Protein AF-A0A348XFF0-F1 (afdb_monomer)

pLDDT: mean 82.3, std 14.21, range [34.94, 97.94]

Solvent-accessible surface area (backbone atoms only — not comparable to full-atom values): 8879 Å² total; per-residue (Å²): 138,86,83,79,82,70,78,79,76,60,35,69,68,45,54,53,43,50,74,68,31,98,60,69,65,79,48,26,31,33,38,38,37,62,39,52,65,27,27,41,42,34,36,34,44,59,42,36,78,77,46,72,52,79,41,74,49,15,19,51,26,50,72,67,69,65,54,51,71,69,56,50,53,53,49,52,55,50,47,56,62,47,43,71,75,59,55,48,78,44,79,43,72,44,56,73,50,52,58,48,50,53,59,71,70,66,58,68,88,76,66,89,78,51,72,66,60,50,51,53,47,51,54,57,56,71,73,44,54,70,67,50,41,27,66,77,66,68,34,55,68,82,48,53,71,32,38,59,48,39,54,75,74,108

Foldseek 3Di:
DDDPPPPPDFDPVLVVCVVQAVDDLQFKEWEWEAAQQWIKIFIDGNRHTPDIDIFRQHLVCLLVVNDDPVRVVVVVVVCVVVCVVRVGPYYHYDDDLVVLLVVQLVDDRHDDDDPVSLV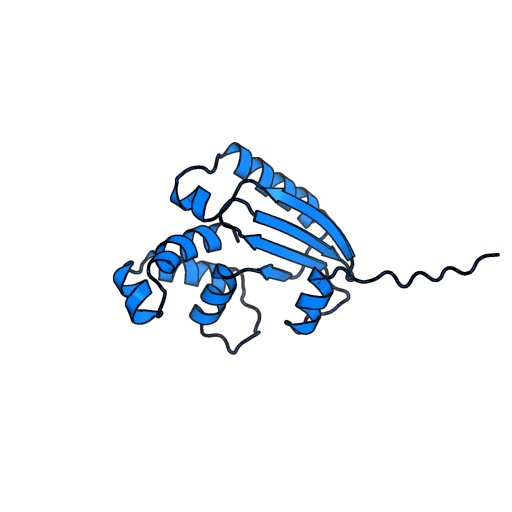VSLVVLVPDDLVCCCPVSVDDSVSSSRSSSRSVVD

Nearest PDB structures (foldseek):
  7epq-assembly1_B  TM=8.501E-01  e=2.861E-10  Porphyromonas gingivalis ATCC 33277
  7epq-assembly1_A  TM=8.498E-01  e=3.237E-10  Porphyromonas gingivalis ATCC 33277
  8jgp-assembly1_A  TM=7.239E-01  e=5.518E-06  Deinococcus radiodurans R1 = ATCC 13939 = DSM 20539
  8jgt-assembly1_A  TM=6.499E-01  e=5.869E-06  Deinococcus radiodurans R1 = ATCC 13939 = DSM 20539
  5eox-assembly1_B  TM=4.695E-01  e=2.798E-03  Pseudomonas aeruginosa PAO1

Sequence (154 aa):
MDHSHGEEEADPIFESVCLASRIDPVESYVSIDVGGGSTEITLLRNGEREKSQSFKLGYLRSLHGQQTEKEWTRFSSWVEKYAAQIQPRHAIGTGGNINKMHKICGERTREPMTVEQFGTKIDELAACSPKRLVEDLRLKPDRADVILPASEIC

Radius of gyration: 17.3 Å; Cα contacts (8 Å, |Δi|>4): 213; chains: 1; bounding box: 61×37×35 Å

Mean predicted aligned error: 7.52 Å

Secondary structure (DSSP, 8-state):
--------PPPHHHHHHHHHS---TTSEEEEEEE-SS-EEEEEEETTEEEEEEEES--HHHHHTT---HHHHHHHHHHHHHHHHHH--SEEEEESHHHHHHHHHTT--TT----HHHHHHHHHHHHTS-HHHHHHHS---HHHHHHHHHHHTT-

Structure (mmCIF, N/CA/C/O backbone):
data_AF-A0A348XFF0-F1
#
_entry.id   AF-A0A348XFF0-F1
#
loop_
_atom_site.group_PDB
_atom_site.id
_atom_site.type_symbol
_atom_site.label_atom_id
_atom_site.label_alt_id
_atom_site.label_comp_id
_atom_site.label_asym_id
_atom_site.label_entity_id
_atom_site.label_seq_id
_atom_site.pdbx_PDB_ins_code
_atom_site.Cartn_x
_atom_site.Cartn_y
_atom_site.Cartn_z
_atom_site.occupancy
_atom_site.B_iso_or_equiv
_atom_site.auth_seq_id
_atom_site.auth_comp_id
_atom_site.auth_asym_id
_atom_site.auth_atom_id
_atom_site.pdbx_PDB_model_num
ATOM 1 N N . MET A 1 1 ? 37.666 -23.978 -15.078 1.00 35.12 1 MET A N 1
ATOM 2 C CA . MET A 1 1 ? 36.574 -23.137 -15.599 1.00 35.12 1 MET A CA 1
ATOM 3 C C . MET A 1 1 ? 35.319 -23.728 -15.007 1.00 35.12 1 MET A C 1
ATOM 5 O O . MET A 1 1 ? 34.977 -24.846 -15.361 1.00 35.12 1 MET A O 1
ATOM 9 N N . ASP A 1 2 ? 34.801 -23.081 -13.969 1.00 34.94 2 ASP A N 1
ATOM 10 C CA . ASP A 1 2 ? 33.641 -23.547 -13.216 1.00 34.94 2 ASP A CA 1
ATOM 11 C C . ASP A 1 2 ? 32.384 -22.983 -13.883 1.00 34.94 2 ASP A C 1
ATOM 13 O O . ASP A 1 2 ? 32.288 -21.775 -14.103 1.00 34.94 2 ASP A O 1
ATOM 17 N N . HIS A 1 3 ? 31.488 -23.875 -14.294 1.00 40.66 3 HIS A N 1
ATOM 18 C CA . HIS A 1 3 ? 30.198 -23.544 -14.882 1.00 40.66 3 HIS A CA 1
ATOM 19 C C . HIS A 1 3 ? 29.152 -23.594 -13.766 1.00 40.66 3 HIS A C 1
ATOM 21 O O . HIS A 1 3 ? 28.471 -24.601 -13.602 1.00 40.66 3 HIS A O 1
ATOM 27 N N . SER A 1 4 ? 28.998 -22.505 -13.017 1.00 38.38 4 SER A N 1
ATOM 28 C CA . SER A 1 4 ? 27.794 -22.260 -12.225 1.00 38.38 4 SER A CA 1
ATOM 29 C C . SER A 1 4 ? 26.825 -21.433 -13.068 1.00 38.38 4 SER A C 1
ATOM 31 O O . SER A 1 4 ? 26.786 -20.206 -13.019 1.00 38.38 4 SER A O 1
ATOM 33 N N . HIS A 1 5 ? 26.047 -22.127 -13.898 1.00 43.56 5 HIS A N 1
ATOM 34 C CA . HIS A 1 5 ? 24.763 -21.600 -14.349 1.00 43.56 5 HIS A CA 1
ATOM 35 C C . HIS A 1 5 ? 23.863 -21.612 -13.107 1.00 43.56 5 HIS A C 1
ATOM 37 O O . HIS A 1 5 ? 23.257 -22.627 -12.778 1.00 43.56 5 HIS A O 1
ATOM 43 N N . GLY A 1 6 ? 23.912 -20.531 -12.329 1.00 39.34 6 GLY A N 1
ATOM 44 C CA . GLY A 1 6 ? 22.892 -20.271 -11.329 1.00 39.34 6 GLY A CA 1
ATOM 45 C C . GLY A 1 6 ? 21.631 -19.926 -12.096 1.00 39.34 6 GLY A C 1
ATOM 46 O O . GLY A 1 6 ? 21.589 -18.888 -12.747 1.00 39.34 6 GLY A O 1
ATOM 47 N N . GLU A 1 7 ? 20.649 -20.821 -12.095 1.00 51.09 7 GLU A N 1
ATOM 48 C CA . GLU A 1 7 ? 19.277 -20.416 -12.374 1.00 51.09 7 GLU A CA 1
ATOM 49 C C . GLU A 1 7 ? 18.955 -19.338 -11.331 1.00 51.09 7 GLU A C 1
ATOM 51 O O . GLU A 1 7 ? 18.945 -19.620 -10.133 1.00 51.09 7 GLU A O 1
ATOM 56 N N . GLU A 1 8 ? 18.842 -18.078 -11.760 1.00 59.75 8 GLU A N 1
ATOM 57 C CA . GLU A 1 8 ? 18.347 -16.999 -10.907 1.00 59.75 8 GLU A CA 1
ATOM 58 C C . GLU A 1 8 ? 16.928 -17.388 -10.485 1.00 59.75 8 GLU A C 1
ATOM 60 O O . GLU A 1 8 ? 15.984 -17.305 -11.271 1.00 59.75 8 GLU A O 1
ATOM 65 N N . GLU A 1 9 ? 16.794 -17.919 -9.266 1.00 62.66 9 GLU A N 1
ATOM 66 C CA . GLU A 1 9 ? 15.495 -18.223 -8.678 1.00 62.66 9 GLU A CA 1
ATOM 67 C C . GLU A 1 9 ? 14.679 -16.928 -8.631 1.00 62.66 9 GLU A C 1
ATOM 69 O O . GLU A 1 9 ? 15.122 -15.911 -8.085 1.00 62.66 9 GLU A O 1
ATOM 74 N N . ALA A 1 10 ? 13.488 -16.961 -9.229 1.00 67.88 10 ALA A N 1
ATOM 75 C CA . ALA A 1 10 ? 12.588 -15.820 -9.226 1.00 67.88 10 ALA A CA 1
ATOM 76 C C . ALA A 1 10 ? 12.173 -15.474 -7.786 1.00 67.88 10 ALA A C 1
ATOM 78 O O . ALA A 1 10 ? 12.141 -16.336 -6.905 1.00 67.88 10 ALA A O 1
ATOM 79 N N . ASP A 1 11 ? 11.833 -14.207 -7.522 1.00 78.75 11 ASP A N 1
ATOM 80 C CA . ASP A 1 11 ? 11.432 -13.813 -6.169 1.00 78.75 11 ASP A CA 1
ATOM 81 C C . ASP A 1 11 ? 10.198 -14.634 -5.725 1.00 78.75 11 ASP A C 1
ATOM 83 O O . ASP A 1 11 ? 9.221 -14.708 -6.474 1.00 78.75 11 ASP A O 1
ATOM 87 N N . PRO A 1 12 ? 10.165 -15.217 -4.511 1.00 74.62 12 PRO A N 1
ATOM 88 C CA . PRO A 1 12 ? 9.012 -15.994 -4.048 1.00 74.62 12 PRO A CA 1
ATOM 89 C C . PRO A 1 12 ? 7.688 -15.213 -4.072 1.00 74.62 12 PRO A C 1
ATOM 91 O O . PRO A 1 12 ? 6.613 -15.797 -4.237 1.00 74.62 12 PRO A O 1
ATOM 94 N N . ILE A 1 13 ? 7.744 -13.882 -3.917 1.00 70.19 13 ILE A N 1
ATOM 95 C CA . ILE A 1 13 ? 6.583 -13.006 -4.107 1.00 70.19 13 ILE A CA 1
ATOM 96 C C . ILE A 1 13 ? 6.127 -13.100 -5.560 1.00 70.19 13 ILE A C 1
ATOM 98 O O . ILE A 1 13 ? 4.951 -13.331 -5.813 1.00 70.19 13 ILE A O 1
ATOM 102 N N . PHE A 1 14 ? 7.043 -12.975 -6.515 1.00 72.94 14 PHE A N 1
ATOM 103 C CA . PHE A 1 14 ? 6.726 -13.075 -7.931 1.00 72.94 14 PHE A CA 1
ATOM 104 C C . PHE A 1 14 ? 6.161 -14.450 -8.306 1.00 72.94 14 PHE A C 1
ATOM 106 O O . PHE A 1 14 ? 5.114 -14.499 -8.948 1.00 72.94 14 PHE A O 1
ATOM 113 N N . GLU A 1 15 ? 6.752 -15.552 -7.835 1.00 73.94 15 GLU A N 1
ATOM 114 C CA . GLU A 1 15 ? 6.209 -16.898 -8.076 1.00 73.94 15 GLU A CA 1
ATOM 115 C C . GLU A 1 15 ? 4.770 -17.034 -7.569 1.00 73.94 15 GLU A C 1
ATOM 117 O O . GLU A 1 15 ? 3.875 -17.476 -8.296 1.00 73.94 15 GLU A O 1
ATOM 122 N N . SER A 1 16 ? 4.527 -16.602 -6.328 1.00 71.38 16 SER A N 1
ATOM 123 C CA . SER A 1 16 ? 3.198 -16.616 -5.718 1.00 71.38 16 SER A CA 1
ATOM 124 C C . SER A 1 16 ? 2.190 -15.833 -6.560 1.00 71.38 16 SER A C 1
ATOM 126 O O . SER A 1 16 ? 1.063 -16.287 -6.777 1.00 71.38 16 SER A O 1
ATOM 128 N N . VAL A 1 17 ? 2.594 -14.680 -7.097 1.00 67.25 17 VAL A N 1
ATOM 129 C CA . VAL A 1 17 ? 1.696 -13.840 -7.886 1.00 67.25 17 VAL A CA 1
ATOM 130 C C . VAL A 1 17 ? 1.491 -14.396 -9.294 1.00 67.25 17 VAL A C 1
ATOM 132 O O . VAL A 1 17 ? 0.343 -14.432 -9.727 1.00 67.25 17 VAL A O 1
ATOM 135 N N . CYS A 1 18 ? 2.519 -14.902 -9.980 1.00 67.62 18 CYS A N 1
ATOM 136 C CA . CYS A 1 18 ? 2.371 -15.585 -11.272 1.00 67.62 18 CYS A CA 1
ATOM 137 C C . CYS A 1 18 ? 1.459 -16.818 -11.179 1.00 67.62 18 CYS A C 1
ATOM 139 O O . CYS A 1 18 ? 0.674 -17.088 -12.088 1.00 67.62 18 CYS A O 1
ATOM 141 N N . LEU A 1 19 ? 1.514 -17.556 -10.066 1.00 64.69 19 LEU A N 1
ATOM 142 C CA . LEU A 1 19 ? 0.620 -18.689 -9.809 1.00 64.69 19 LEU A CA 1
ATOM 143 C C . LEU A 1 19 ? -0.813 -18.241 -9.484 1.00 64.69 19 LEU A C 1
ATOM 145 O O . LEU A 1 19 ? -1.785 -18.893 -9.881 1.00 64.69 19 LEU A O 1
ATOM 149 N N . ALA A 1 20 ? -0.965 -17.147 -8.736 1.00 63.12 20 ALA A N 1
ATOM 150 C CA . ALA A 1 20 ? -2.265 -16.661 -8.277 1.00 63.12 20 ALA A CA 1
ATOM 151 C C . ALA A 1 20 ? -3.018 -15.835 -9.333 1.00 63.12 20 ALA A C 1
ATOM 153 O O . ALA A 1 20 ? -4.254 -15.860 -9.374 1.00 63.12 20 ALA A O 1
ATOM 154 N N . SER A 1 21 ? -2.283 -15.123 -10.180 1.00 59.84 21 SER A N 1
ATOM 155 C CA . SER A 1 21 ? -2.765 -14.078 -11.077 1.00 59.84 21 SER A CA 1
ATOM 156 C C . SER A 1 21 ? -2.147 -14.311 -12.453 1.00 59.84 21 SER A C 1
ATOM 158 O O . SER A 1 21 ? -0.961 -14.589 -12.559 1.00 59.84 21 SER A O 1
ATOM 160 N N . ARG A 1 22 ? -2.938 -14.231 -13.527 1.00 63.41 22 ARG A N 1
ATOM 161 C CA . ARG A 1 22 ? -2.472 -14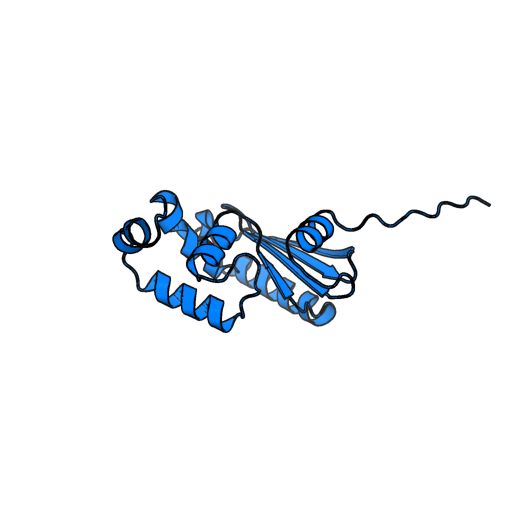.450 -14.913 1.00 63.41 22 ARG A CA 1
ATOM 162 C C . ARG A 1 22 ? -1.629 -13.270 -15.417 1.00 63.41 22 ARG A C 1
ATOM 164 O O . ARG A 1 22 ? -2.007 -12.611 -16.381 1.00 63.41 22 ARG A O 1
ATOM 171 N N . ILE A 1 23 ? -0.558 -12.953 -14.709 1.00 68.75 23 ILE A N 1
ATOM 172 C CA . ILE A 1 23 ? 0.348 -11.853 -15.015 1.00 68.75 23 ILE A CA 1
ATOM 173 C C . ILE A 1 23 ? 1.515 -12.323 -15.878 1.00 68.75 23 ILE A C 1
ATOM 175 O O . ILE A 1 23 ? 1.930 -13.480 -15.815 1.00 68.75 23 ILE A O 1
ATOM 179 N N . ASP A 1 24 ? 2.000 -11.405 -16.708 1.00 73.94 24 ASP A N 1
ATOM 180 C CA . ASP A 1 24 ? 3.106 -11.620 -17.630 1.00 73.94 24 ASP A CA 1
ATOM 181 C C . ASP A 1 24 ? 4.447 -11.574 -16.875 1.00 73.94 24 ASP A C 1
ATOM 183 O O . ASP A 1 24 ? 4.748 -10.585 -16.205 1.00 73.94 24 ASP A O 1
ATOM 187 N N . PRO A 1 25 ? 5.282 -12.618 -16.965 1.00 69.75 25 PRO A N 1
ATOM 188 C CA . PRO A 1 25 ? 6.527 -12.661 -16.218 1.00 69.75 25 PRO A CA 1
ATOM 189 C C . PRO A 1 25 ? 7.569 -11.605 -16.638 1.00 69.75 25 PRO A C 1
ATOM 191 O O . PRO A 1 25 ? 8.535 -11.388 -15.910 1.00 69.75 25 PRO A O 1
ATOM 194 N N . VAL A 1 26 ? 7.387 -10.943 -17.785 1.00 75.69 26 VAL A N 1
ATOM 195 C CA . VAL A 1 26 ? 8.332 -9.963 -18.356 1.00 75.69 26 VAL A CA 1
ATOM 196 C C . VAL A 1 26 ? 7.937 -8.510 -18.034 1.00 75.69 26 VAL A C 1
ATOM 198 O O . VAL A 1 26 ? 8.570 -7.555 -18.473 1.00 75.69 26 VAL A O 1
ATOM 201 N N . GLU A 1 27 ? 6.883 -8.306 -17.249 1.00 84.62 27 GLU A N 1
ATOM 202 C CA . GLU A 1 27 ? 6.417 -6.971 -16.871 1.00 84.62 27 GLU A CA 1
ATOM 203 C C . GLU A 1 27 ? 7.002 -6.507 -15.524 1.00 84.62 27 GLU A C 1
ATOM 205 O O . GLU A 1 27 ? 7.673 -7.235 -14.782 1.00 84.62 27 GLU A O 1
ATOM 210 N N . SER A 1 28 ? 6.760 -5.239 -15.210 1.00 90.56 28 SER A N 1
ATOM 211 C CA . SER A 1 28 ? 7.111 -4.608 -13.940 1.00 90.56 28 SER A CA 1
ATOM 212 C C . SER A 1 28 ? 5.900 -4.531 -13.010 1.00 90.56 28 SER A C 1
ATOM 214 O O . SER A 1 28 ? 4.773 -4.241 -13.423 1.00 90.56 28 SER A O 1
ATOM 216 N N . TYR A 1 29 ? 6.142 -4.729 -11.718 1.00 90.69 29 TYR A N 1
ATOM 217 C CA . TYR A 1 29 ? 5.099 -4.829 -10.704 1.00 90.69 29 TYR A CA 1
ATOM 218 C C . TYR A 1 29 ? 5.454 -4.061 -9.439 1.00 90.69 29 TYR A C 1
ATOM 220 O O . TYR A 1 29 ? 6.626 -3.884 -9.102 1.00 90.69 29 TYR A O 1
ATOM 228 N N . VAL A 1 30 ? 4.428 -3.652 -8.698 1.00 92.50 30 VAL A N 1
ATOM 229 C CA . VAL A 1 30 ? 4.562 -3.254 -7.298 1.00 92.50 30 VAL A CA 1
ATOM 230 C C . VAL A 1 30 ? 3.751 -4.205 -6.428 1.00 92.50 30 VAL A C 1
ATOM 232 O O . VAL A 1 30 ? 2.548 -4.342 -6.604 1.00 92.50 30 VAL A O 1
ATOM 235 N N . SER A 1 31 ? 4.408 -4.882 -5.495 1.00 91.62 31 SER A N 1
ATOM 236 C CA . SER A 1 31 ? 3.755 -5.638 -4.431 1.00 91.62 31 SER A CA 1
ATOM 237 C C . SER A 1 31 ? 3.568 -4.739 -3.215 1.00 91.62 31 SER A C 1
ATOM 239 O O . SER A 1 31 ? 4.508 -4.049 -2.814 1.00 91.62 31 SER A O 1
ATOM 241 N N . ILE A 1 32 ? 2.374 -4.776 -2.629 1.00 93.69 32 ILE A N 1
ATOM 242 C CA . ILE A 1 32 ? 1.952 -3.968 -1.484 1.00 93.69 32 ILE A CA 1
ATOM 243 C C . ILE A 1 32 ? 1.400 -4.916 -0.416 1.00 93.69 32 ILE A C 1
ATOM 245 O O . ILE A 1 32 ? 0.346 -5.521 -0.615 1.00 93.69 32 ILE A O 1
ATOM 249 N N . ASP A 1 33 ? 2.093 -5.047 0.713 1.00 92.81 33 ASP A N 1
ATOM 250 C CA . ASP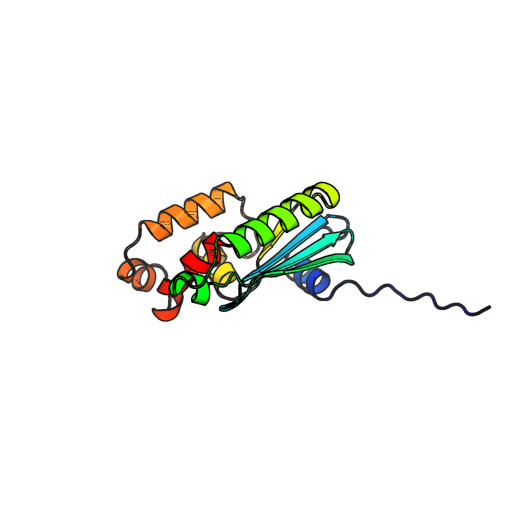 A 1 33 ? 1.616 -5.820 1.865 1.00 92.81 33 ASP A CA 1
ATOM 251 C C . ASP A 1 33 ? 1.307 -4.876 3.024 1.00 92.81 33 ASP A C 1
ATOM 253 O O . ASP A 1 33 ? 2.215 -4.285 3.603 1.00 92.81 33 ASP A O 1
ATOM 257 N N . VAL A 1 34 ? 0.022 -4.692 3.342 1.00 94.44 34 VAL A N 1
ATOM 258 C CA . VAL A 1 34 ? -0.412 -3.795 4.424 1.00 94.44 34 VAL A CA 1
ATOM 259 C C . VAL A 1 34 ? -0.707 -4.606 5.680 1.00 94.44 34 VAL A C 1
ATOM 261 O O . VAL A 1 34 ? -1.772 -5.216 5.838 1.00 94.44 34 VAL A O 1
ATOM 264 N N . GLY A 1 35 ? 0.233 -4.567 6.618 1.00 93.19 35 GLY A N 1
ATOM 265 C CA . GLY A 1 35 ? 0.098 -5.124 7.954 1.00 93.19 35 GLY A CA 1
ATOM 266 C C . GLY A 1 35 ? -0.526 -4.152 8.961 1.00 93.19 35 GLY A C 1
ATOM 267 O O . GLY A 1 35 ? -0.844 -2.993 8.684 1.00 93.19 35 GLY A O 1
ATOM 268 N N . GLY A 1 36 ? -0.694 -4.622 10.200 1.00 93.44 36 GLY A N 1
ATOM 269 C CA . GLY A 1 36 ? -1.250 -3.789 11.273 1.00 93.44 36 GLY A CA 1
ATOM 270 C C . GLY A 1 36 ? -0.313 -2.650 11.682 1.00 93.44 36 GLY A C 1
ATOM 271 O O . GLY A 1 36 ? -0.763 -1.544 11.980 1.00 93.44 36 GLY A O 1
ATOM 272 N N . GLY A 1 37 ? 0.997 -2.911 11.676 1.00 95.00 37 GLY A N 1
ATOM 273 C CA . GLY A 1 37 ? 2.027 -1.978 12.132 1.00 95.00 37 GLY A CA 1
ATOM 274 C C . GLY A 1 37 ? 2.909 -1.389 11.032 1.00 95.00 37 GLY A C 1
ATOM 275 O O . GLY A 1 37 ? 3.632 -0.430 11.304 1.00 95.00 37 GLY A O 1
ATOM 276 N N . SER A 1 38 ? 2.891 -1.945 9.830 1.00 96.31 38 SER A N 1
ATOM 277 C CA . SER A 1 38 ? 3.760 -1.528 8.735 1.00 96.31 38 SER A CA 1
ATOM 278 C C . SER A 1 38 ? 3.152 -1.891 7.393 1.00 96.31 38 SER A C 1
ATOM 280 O O . SER A 1 38 ? 2.170 -2.631 7.333 1.00 96.31 38 SER A O 1
ATOM 282 N N . THR A 1 39 ? 3.732 -1.309 6.350 1.00 96.38 39 THR A N 1
ATOM 283 C CA . THR A 1 39 ? 3.438 -1.615 4.960 1.00 96.38 39 THR A CA 1
ATOM 284 C C . THR A 1 39 ? 4.753 -1.885 4.265 1.00 96.38 39 THR A C 1
ATOM 286 O O . THR A 1 39 ? 5.683 -1.073 4.345 1.00 96.38 39 THR A O 1
ATOM 289 N N . GLU A 1 40 ? 4.826 -3.018 3.587 1.00 96.12 40 GLU A N 1
ATOM 290 C CA . GLU A 1 40 ? 5.968 -3.438 2.797 1.00 96.12 40 GLU A CA 1
ATOM 291 C C . GLU A 1 40 ? 5.668 -3.187 1.317 1.00 96.12 40 GLU A C 1
ATOM 293 O O . GLU A 1 40 ? 4.696 -3.704 0.767 1.00 96.12 40 GLU A O 1
ATOM 298 N N . ILE A 1 41 ? 6.520 -2.392 0.665 1.00 95.94 41 ILE A N 1
ATOM 299 C CA . ILE A 1 41 ? 6.457 -2.143 -0.777 1.00 95.94 41 ILE A CA 1
ATOM 300 C C . ILE A 1 41 ? 7.642 -2.830 -1.438 1.00 95.94 41 ILE A C 1
ATOM 302 O O . ILE A 1 41 ? 8.789 -2.590 -1.055 1.00 95.94 41 ILE A O 1
ATOM 306 N N . THR A 1 42 ? 7.373 -3.637 -2.460 1.00 94.00 42 THR A N 1
ATOM 307 C CA . THR A 1 42 ? 8.404 -4.310 -3.256 1.00 94.00 42 THR A CA 1
ATOM 308 C C . THR A 1 42 ? 8.173 -4.041 -4.735 1.00 94.00 42 THR A C 1
ATOM 310 O O . THR A 1 42 ? 7.122 -4.372 -5.270 1.00 94.00 42 THR A O 1
ATOM 313 N N . LEU A 1 43 ? 9.152 -3.432 -5.399 1.00 93.50 43 LEU A N 1
ATOM 314 C CA . LEU A 1 43 ? 9.137 -3.203 -6.838 1.00 93.50 43 LEU A CA 1
ATOM 315 C C . LEU A 1 43 ? 9.881 -4.342 -7.527 1.00 93.50 43 LEU A C 1
ATOM 317 O O . LEU A 1 43 ? 11.028 -4.640 -7.179 1.00 93.50 43 LEU A O 1
ATOM 321 N N . LEU A 1 44 ? 9.206 -4.959 -8.488 1.00 90.56 44 LEU A N 1
ATOM 322 C CA . LEU A 1 44 ? 9.672 -6.116 -9.237 1.00 90.56 44 LEU A CA 1
ATOM 323 C C . LEU A 1 44 ? 9.769 -5.757 -10.722 1.00 90.56 44 LEU A C 1
ATOM 325 O O . LEU A 1 44 ? 8.950 -4.985 -11.230 1.00 90.56 44 LEU A O 1
ATOM 329 N N . ARG A 1 45 ? 10.735 -6.336 -11.428 1.00 89.44 45 ARG A N 1
ATOM 330 C CA . ARG A 1 45 ? 10.857 -6.261 -12.887 1.00 89.44 45 ARG A CA 1
ATOM 331 C C . ARG A 1 45 ? 11.401 -7.594 -13.387 1.00 89.44 45 ARG A C 1
ATOM 333 O O . ARG A 1 45 ? 12.379 -8.075 -12.835 1.00 89.44 45 ARG A O 1
ATOM 340 N N . ASN A 1 46 ? 10.783 -8.171 -14.418 1.00 86.31 46 ASN A N 1
ATOM 341 C CA . ASN A 1 46 ? 11.240 -9.425 -15.037 1.00 86.31 46 ASN A CA 1
ATOM 342 C C . ASN A 1 46 ? 11.407 -10.587 -14.037 1.00 86.31 46 ASN A C 1
ATOM 344 O O . ASN A 1 46 ? 12.352 -11.359 -14.131 1.00 86.31 46 ASN A O 1
ATOM 348 N N . GLY A 1 47 ? 10.526 -10.684 -13.041 1.00 80.88 47 GLY A N 1
ATOM 349 C CA . GLY A 1 47 ? 10.616 -11.722 -12.009 1.00 80.88 47 GLY A CA 1
ATOM 350 C C . GLY A 1 47 ? 11.566 -11.443 -10.848 1.00 80.88 47 GLY A C 1
ATOM 351 O O . GLY A 1 47 ? 11.558 -12.186 -9.866 1.00 80.88 47 GLY A O 1
ATOM 352 N N . GLU A 1 48 ? 12.312 -10.343 -10.901 1.00 85.12 48 GLU A N 1
ATOM 353 C CA . GLU A 1 48 ? 13.325 -10.012 -9.906 1.00 85.12 48 GLU A CA 1
ATOM 354 C C . GLU A 1 48 ? 12.949 -8.802 -9.060 1.00 85.12 48 GLU A C 1
ATOM 356 O O . GLU A 1 48 ? 12.275 -7.865 -9.499 1.00 85.12 48 GLU A O 1
ATOM 361 N N . ARG A 1 49 ? 13.433 -8.801 -7.817 1.00 90.94 49 ARG A N 1
ATOM 362 C CA . ARG A 1 49 ? 13.282 -7.687 -6.883 1.00 90.94 49 ARG A CA 1
ATOM 363 C C . ARG A 1 49 ? 14.301 -6.596 -7.163 1.00 90.94 49 ARG A C 1
ATOM 365 O O . ARG A 1 49 ? 15.464 -6.693 -6.789 1.00 90.94 49 ARG A O 1
ATOM 372 N N . GLU A 1 50 ? 13.807 -5.473 -7.661 1.00 93.38 50 GLU A N 1
ATOM 373 C CA . GLU A 1 50 ? 14.605 -4.273 -7.903 1.00 93.38 50 GLU A CA 1
ATOM 374 C C . GLU A 1 50 ? 14.799 -3.442 -6.628 1.00 93.38 50 GLU A C 1
ATOM 376 O O . GLU A 1 50 ? 15.888 -2.931 -6.329 1.00 93.38 50 GLU A O 1
ATOM 381 N N . LYS A 1 51 ? 13.715 -3.247 -5.867 1.00 95.50 51 LYS A N 1
ATOM 382 C CA . LYS A 1 51 ? 13.691 -2.421 -4.650 1.00 95.50 51 LYS A CA 1
ATOM 383 C C . LYS A 1 51 ? 12.674 -2.966 -3.660 1.00 95.50 51 LYS A C 1
ATOM 385 O O . LYS A 1 51 ? 11.608 -3.421 -4.052 1.00 95.50 51 LYS A O 1
ATOM 390 N N . SER A 1 52 ? 12.963 -2.846 -2.369 1.00 95.69 52 SER A N 1
ATOM 391 C CA . SER A 1 52 ? 11.987 -3.127 -1.316 1.00 95.69 52 SER A CA 1
ATOM 392 C C . SER A 1 52 ? 12.214 -2.218 -0.116 1.00 95.69 52 SER A C 1
ATOM 394 O O . SER A 1 52 ? 13.357 -1.861 0.188 1.00 95.69 52 SER A O 1
ATOM 396 N N . GLN A 1 53 ? 11.130 -1.799 0.529 1.00 97.75 53 GLN A N 1
ATOM 397 C CA . GLN A 1 53 ? 11.175 -0.962 1.721 1.00 97.75 53 GLN A CA 1
ATOM 398 C C . GLN A 1 53 ? 9.942 -1.182 2.600 1.00 97.75 53 GLN A C 1
ATOM 400 O O . GLN A 1 53 ? 8.828 -1.313 2.098 1.00 97.75 53 GLN A O 1
ATOM 405 N N . SER A 1 54 ? 10.152 -1.155 3.919 1.00 97.62 54 SER A N 1
ATOM 406 C CA . SER A 1 54 ? 9.075 -1.141 4.912 1.00 97.62 54 SER A CA 1
ATOM 407 C C . SER A 1 54 ? 8.892 0.260 5.504 1.00 97.62 54 SER A C 1
ATOM 409 O O . SER A 1 54 ? 9.855 1.002 5.778 1.00 97.62 54 SER A O 1
ATOM 411 N N . PHE A 1 55 ? 7.631 0.622 5.705 1.00 97.94 55 PHE A N 1
ATOM 412 C CA . PHE A 1 55 ? 7.194 1.900 6.250 1.00 97.94 55 PHE A CA 1
ATOM 413 C C . PHE A 1 55 ? 6.328 1.661 7.474 1.00 97.94 55 PHE A C 1
ATOM 415 O O . PHE A 1 55 ? 5.536 0.723 7.512 1.00 97.94 55 PHE A O 1
ATOM 422 N N . LYS A 1 56 ? 6.429 2.533 8.481 1.00 96.88 56 LYS A N 1
ATOM 423 C CA . LYS A 1 56 ? 5.611 2.458 9.707 1.00 96.88 56 LYS A CA 1
ATOM 424 C C . LYS A 1 56 ? 4.181 2.972 9.479 1.00 96.88 56 LYS A C 1
ATOM 426 O O . LYS A 1 56 ? 3.638 3.707 10.302 1.00 96.88 56 LYS A O 1
ATOM 431 N N . LEU A 1 57 ? 3.584 2.574 8.364 1.00 96.31 57 LEU A N 1
ATOM 432 C CA . LEU A 1 57 ? 2.206 2.825 7.971 1.00 96.31 57 LEU A CA 1
ATOM 433 C C . LEU A 1 57 ? 1.485 1.487 8.024 1.00 96.31 57 LEU A C 1
ATOM 435 O O . LEU A 1 57 ? 1.817 0.595 7.268 1.00 96.31 57 LEU A O 1
ATOM 439 N N . GLY A 1 58 ? 0.551 1.303 8.943 1.00 94.75 58 GLY A N 1
ATOM 440 C CA . GLY A 1 58 ? -0.248 0.081 9.007 1.00 94.75 58 GLY A CA 1
ATOM 441 C C . GLY A 1 58 ? -1.667 0.388 9.447 1.00 94.75 58 GLY A C 1
ATOM 442 O O . GLY A 1 58 ? -1.918 1.464 10.001 1.00 94.75 58 GLY A O 1
ATOM 443 N N . TYR A 1 59 ? -2.587 -0.545 9.221 1.00 93.12 59 TYR A N 1
ATOM 444 C CA . TYR A 1 59 ? -4.012 -0.300 9.454 1.00 93.12 59 TYR A CA 1
ATOM 445 C C . TYR A 1 59 ? -4.352 -0.092 10.940 1.00 93.12 59 TYR A C 1
ATOM 447 O O . TYR A 1 59 ? -5.192 0.745 11.255 1.00 93.12 59 TYR A O 1
ATOM 455 N N . LEU A 1 60 ? -3.661 -0.765 11.877 1.00 93.50 60 LEU A N 1
ATOM 456 C CA . LEU A 1 60 ? -3.841 -0.513 13.319 1.00 93.50 60 LEU A CA 1
ATOM 457 C C . LEU A 1 60 ? -3.217 0.819 13.728 1.00 93.50 60 LEU A C 1
ATOM 459 O O . LEU A 1 60 ? -3.755 1.517 14.582 1.00 93.50 60 LEU A O 1
ATOM 463 N N . ARG A 1 61 ? -2.094 1.204 13.110 1.00 94.44 61 ARG A N 1
ATOM 464 C CA . ARG A 1 61 ? -1.511 2.531 13.343 1.00 94.44 61 ARG A CA 1
ATOM 465 C C . ARG A 1 61 ? -2.432 3.637 12.856 1.00 94.44 61 ARG A C 1
ATOM 467 O O . ARG A 1 61 ? -2.547 4.636 13.552 1.00 94.44 61 ARG A O 1
ATOM 474 N N . SER A 1 62 ? -3.059 3.461 11.694 1.00 91.00 62 SER A N 1
ATOM 475 C CA . SER A 1 62 ? -4.041 4.411 11.167 1.00 91.00 62 SER A CA 1
ATOM 476 C C . SER A 1 62 ? -5.231 4.520 12.124 1.00 91.00 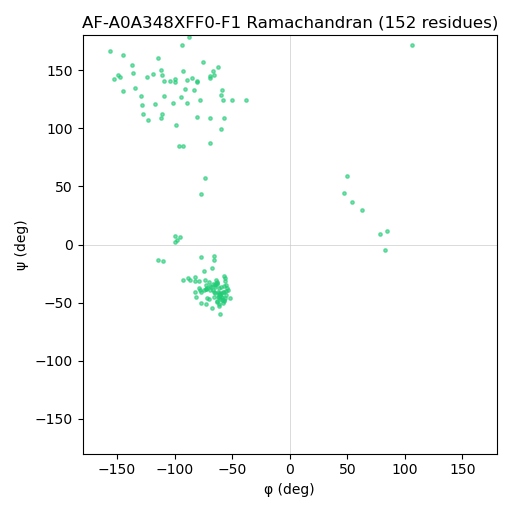62 SER A C 1
ATOM 478 O O . SER A 1 62 ? -5.506 5.604 12.633 1.00 91.00 62 SER A O 1
ATOM 480 N N . LEU A 1 63 ? -5.813 3.379 12.518 1.00 89.50 63 LEU A N 1
ATOM 481 C CA . LEU A 1 63 ? -6.926 3.320 13.471 1.00 89.50 63 LEU A CA 1
ATOM 482 C C . LEU A 1 63 ? -6.621 4.015 14.812 1.00 89.50 63 LEU A C 1
ATOM 484 O O . LEU A 1 63 ? -7.503 4.614 15.421 1.00 89.50 63 LEU A O 1
ATOM 488 N N . HIS A 1 64 ? -5.375 3.948 15.283 1.00 92.75 64 HIS A N 1
ATOM 489 C CA . HIS A 1 64 ? -4.945 4.566 16.540 1.00 92.75 64 HIS A CA 1
ATOM 490 C C . HIS A 1 64 ? -4.313 5.961 16.382 1.00 92.75 64 HIS A C 1
ATOM 492 O O . HIS A 1 64 ? -3.780 6.484 17.362 1.00 92.75 64 HIS A O 1
ATOM 498 N N . GLY A 1 65 ? -4.321 6.561 15.185 1.00 91.56 65 GLY A N 1
ATOM 499 C CA . GLY A 1 65 ? -3.720 7.881 14.945 1.00 91.56 65 GLY A CA 1
ATOM 500 C C . GLY A 1 65 ? -2.201 7.924 15.170 1.00 91.56 65 GLY A C 1
ATOM 501 O O . GLY A 1 65 ? -1.650 8.941 15.578 1.00 91.56 65 GLY A O 1
ATOM 502 N N . GLN A 1 66 ? -1.511 6.802 14.953 1.00 93.69 66 GLN A N 1
ATOM 503 C CA . GLN A 1 66 ? -0.075 6.617 15.207 1.00 93.69 66 GLN A CA 1
ATOM 504 C C . GLN A 1 66 ? 0.792 6.749 13.947 1.00 93.69 66 GLN A C 1
ATOM 506 O O . GLN A 1 66 ? 1.985 6.429 13.977 1.00 93.69 66 GLN A O 1
ATOM 511 N N . GLN A 1 67 ? 0.201 7.156 12.827 1.00 91.94 67 GLN A N 1
ATOM 512 C CA . GLN A 1 67 ? 0.930 7.466 11.603 1.00 91.94 67 GLN A CA 1
ATOM 513 C C . GLN A 1 67 ? 1.340 8.939 11.618 1.00 91.94 67 GLN A C 1
ATOM 515 O O . GLN A 1 67 ? 0.594 9.796 12.079 1.00 91.94 67 GLN A O 1
ATOM 520 N N . THR A 1 68 ? 2.544 9.236 11.134 1.00 95.06 68 THR A N 1
ATOM 521 C CA . THR A 1 68 ? 3.076 10.607 11.125 1.00 95.06 68 THR A CA 1
ATOM 522 C C . THR A 1 68 ? 3.168 11.120 9.700 1.00 95.06 68 THR A C 1
ATOM 524 O O . THR A 1 68 ? 3.515 10.354 8.801 1.00 95.06 68 THR A O 1
ATOM 527 N N . GLU A 1 69 ? 2.950 12.420 9.500 1.00 95.75 69 GLU A N 1
ATOM 528 C CA . GLU A 1 69 ? 3.147 13.074 8.198 1.00 95.75 69 GLU A CA 1
ATOM 529 C C . GLU A 1 69 ? 4.547 12.806 7.639 1.00 95.75 69 GLU A C 1
ATOM 531 O O . GLU A 1 69 ? 4.704 12.505 6.462 1.00 95.75 69 GLU A O 1
ATOM 536 N N . LYS A 1 70 ? 5.570 12.810 8.504 1.00 97.44 70 LYS A N 1
ATOM 537 C CA . LYS A 1 70 ? 6.952 12.490 8.128 1.00 97.44 70 LYS A CA 1
ATOM 538 C C . LYS A 1 70 ? 7.086 11.097 7.505 1.00 97.44 70 LYS A C 1
ATOM 540 O O . LYS A 1 70 ? 7.849 10.929 6.554 1.00 97.44 70 LYS A O 1
ATOM 545 N N . GLU A 1 71 ? 6.389 10.100 8.047 1.00 97.38 71 GLU A N 1
ATOM 546 C CA . GLU A 1 71 ? 6.436 8.735 7.514 1.00 97.38 71 GLU A CA 1
ATOM 547 C C . GLU A 1 71 ? 5.690 8.638 6.179 1.00 97.38 71 GLU A C 1
ATOM 549 O O . GLU A 1 71 ? 6.191 7.997 5.259 1.00 97.38 71 GLU A O 1
ATOM 554 N N . TRP A 1 72 ? 4.568 9.348 6.035 1.00 96.75 72 TRP A N 1
ATOM 555 C CA . TRP A 1 72 ? 3.862 9.490 4.759 1.00 96.75 72 TRP A CA 1
ATOM 556 C C . TRP A 1 72 ? 4.720 10.183 3.696 1.00 96.75 72 TRP A C 1
ATOM 558 O O . TRP A 1 72 ? 4.846 9.678 2.587 1.00 96.75 72 TRP A O 1
ATOM 568 N N . THR A 1 73 ? 5.411 11.275 4.038 1.00 97.81 73 THR A N 1
ATOM 569 C CA . THR A 1 73 ? 6.346 11.938 3.116 1.00 97.81 73 THR A CA 1
ATOM 570 C C . THR A 1 73 ? 7.472 10.993 2.695 1.00 97.81 73 THR A C 1
ATOM 572 O O . THR A 1 73 ? 7.815 10.931 1.514 1.00 97.81 73 THR A O 1
ATOM 575 N N . ARG A 1 74 ? 8.033 10.220 3.640 1.00 97.75 74 ARG A N 1
ATOM 576 C CA . ARG A 1 74 ? 9.055 9.198 3.355 1.00 97.75 74 ARG A CA 1
ATOM 577 C C . ARG A 1 74 ? 8.518 8.122 2.407 1.00 97.75 74 ARG A C 1
ATOM 579 O O . ARG A 1 74 ? 9.249 7.721 1.503 1.00 97.75 74 ARG A O 1
ATOM 586 N N . PHE A 1 75 ? 7.286 7.666 2.622 1.00 97.31 75 PHE A N 1
ATOM 587 C CA . PHE A 1 75 ? 6.600 6.696 1.771 1.00 97.31 75 PHE A CA 1
ATOM 588 C C . PHE A 1 75 ? 6.431 7.228 0.348 1.00 97.31 75 PHE A C 1
ATOM 590 O O . PHE A 1 75 ? 7.022 6.665 -0.574 1.00 97.31 75 PHE A O 1
ATOM 597 N N . SER A 1 76 ? 5.742 8.360 0.174 1.00 96.06 76 SER A N 1
ATOM 598 C CA . SER A 1 76 ? 5.466 8.940 -1.146 1.00 96.06 76 SER A CA 1
ATOM 599 C C . SER A 1 76 ? 6.750 9.267 -1.906 1.00 96.06 76 SER A C 1
ATOM 601 O O . SER A 1 76 ? 6.902 8.862 -3.052 1.00 96.06 76 SER A O 1
ATOM 603 N N . SER A 1 77 ? 7.739 9.880 -1.243 1.00 97.62 77 SER A N 1
ATOM 604 C CA . SER A 1 77 ? 9.029 10.203 -1.875 1.00 97.62 77 SER A CA 1
ATOM 605 C C . SER A 1 77 ? 9.781 8.960 -2.356 1.00 97.62 77 SER A C 1
ATOM 607 O O . SER A 1 77 ? 10.459 8.993 -3.383 1.00 97.62 77 SER A O 1
ATOM 609 N N . TRP A 1 78 ? 9.710 7.856 -1.606 1.00 97.94 78 TRP A N 1
ATOM 610 C CA . TRP A 1 78 ? 10.357 6.607 -2.000 1.00 97.94 78 TRP A CA 1
ATOM 611 C C . TRP A 1 78 ? 9.627 5.966 -3.184 1.00 97.94 78 TRP A C 1
ATOM 613 O O . TRP A 1 78 ? 10.282 5.576 -4.152 1.00 97.94 78 TRP A O 1
ATOM 623 N N . VAL A 1 79 ? 8.292 5.906 -3.128 1.00 95.06 79 VAL A N 1
ATOM 624 C CA . VAL A 1 79 ? 7.461 5.343 -4.198 1.00 95.06 79 VAL A CA 1
ATOM 625 C C . VAL A 1 79 ? 7.642 6.141 -5.484 1.00 95.06 79 VAL A C 1
ATOM 627 O O . VAL A 1 79 ? 8.027 5.554 -6.486 1.00 95.06 79 VAL A O 1
ATOM 630 N N . GLU A 1 80 ? 7.485 7.464 -5.463 1.00 94.81 80 GLU A N 1
ATOM 631 C CA . GLU A 1 80 ? 7.653 8.326 -6.644 1.00 94.81 80 GLU A CA 1
ATOM 632 C C . GLU A 1 80 ? 9.038 8.164 -7.279 1.00 94.81 80 GLU A C 1
ATOM 634 O O . GLU A 1 80 ? 9.161 7.967 -8.491 1.00 94.81 80 GLU A O 1
ATOM 639 N N . LYS A 1 81 ? 10.095 8.170 -6.454 1.00 96.38 81 LYS A N 1
ATOM 640 C CA . LYS A 1 81 ? 11.476 8.036 -6.928 1.00 96.38 81 LYS A CA 1
ATOM 641 C C . LYS A 1 81 ? 11.700 6.735 -7.695 1.00 96.38 81 LYS A C 1
ATOM 643 O O . LYS A 1 81 ? 12.352 6.759 -8.741 1.00 96.38 81 LYS A O 1
ATOM 648 N N . TYR A 1 82 ? 11.257 5.602 -7.152 1.00 96.56 82 TYR A N 1
ATOM 649 C CA . TYR A 1 82 ? 11.571 4.292 -7.728 1.00 96.56 82 TYR A CA 1
ATOM 650 C C . TYR A 1 82 ? 10.509 3.802 -8.712 1.00 96.56 82 TYR A C 1
ATOM 652 O O . TYR A 1 82 ? 10.870 3.155 -9.690 1.00 96.56 82 TYR A O 1
ATOM 660 N N . ALA A 1 83 ? 9.238 4.167 -8.542 1.00 91.38 83 ALA A N 1
ATOM 661 C CA . ALA A 1 83 ? 8.190 3.879 -9.517 1.00 91.38 83 ALA A CA 1
ATOM 662 C C . ALA A 1 83 ? 8.427 4.623 -10.838 1.00 91.38 83 ALA A C 1
ATOM 664 O O . ALA A 1 83 ? 8.188 4.045 -11.891 1.00 91.38 83 ALA A O 1
ATOM 665 N N . ALA A 1 84 ? 8.988 5.839 -10.825 1.00 91.88 84 ALA A N 1
ATOM 666 C CA . ALA A 1 84 ? 9.372 6.532 -12.061 1.00 91.88 84 ALA A CA 1
ATOM 667 C C . ALA A 1 84 ? 10.475 5.795 -12.851 1.00 91.88 84 ALA A C 1
ATOM 669 O O . ALA A 1 84 ? 10.501 5.847 -14.080 1.00 91.88 84 ALA A O 1
ATOM 670 N N . GLN A 1 85 ? 11.375 5.095 -12.150 1.00 92.88 85 GLN A N 1
ATOM 671 C CA . GLN A 1 85 ? 12.459 4.309 -12.755 1.00 92.88 85 GLN A CA 1
ATOM 672 C C . GLN A 1 85 ? 11.980 2.924 -13.200 1.00 92.88 85 GLN A C 1
ATOM 674 O O . GLN A 1 85 ? 12.381 2.433 -14.253 1.00 92.88 85 GLN A O 1
ATOM 679 N N . ILE A 1 86 ? 11.143 2.281 -12.382 1.00 92.38 86 ILE A N 1
ATOM 680 C CA . ILE A 1 86 ? 10.731 0.887 -12.576 1.00 92.38 86 ILE A CA 1
ATOM 681 C C . ILE A 1 86 ? 9.491 0.783 -13.476 1.00 92.38 86 ILE A C 1
ATOM 683 O O . ILE A 1 86 ? 9.352 -0.176 -14.231 1.00 92.38 86 ILE A O 1
ATOM 687 N N . GLN A 1 87 ? 8.652 1.820 -13.462 1.00 92.62 87 GLN A N 1
ATOM 688 C CA . GLN A 1 87 ? 7.409 1.943 -14.222 1.00 92.62 87 GLN A CA 1
ATOM 689 C C . GLN A 1 87 ? 6.525 0.700 -14.069 1.00 92.62 87 GLN A C 1
ATOM 691 O O . GLN A 1 87 ? 6.271 0.029 -15.065 1.00 92.62 87 GLN A O 1
ATOM 696 N N . PRO A 1 88 ? 6.117 0.333 -12.837 1.00 90.75 88 PRO A N 1
ATOM 697 C CA . PRO A 1 88 ? 5.290 -0.848 -12.610 1.00 90.75 88 PRO A CA 1
ATOM 698 C C . PRO A 1 88 ? 3.966 -0.735 -13.371 1.00 90.75 88 PRO A C 1
ATOM 700 O O . PRO A 1 88 ? 3.257 0.263 -13.249 1.00 90.75 88 PRO A O 1
ATOM 703 N N . ARG A 1 89 ? 3.625 -1.768 -14.144 1.00 89.06 89 ARG A N 1
ATOM 704 C CA . ARG A 1 89 ? 2.381 -1.834 -14.918 1.00 89.06 89 ARG A CA 1
ATOM 705 C C . ARG A 1 89 ? 1.180 -2.213 -14.057 1.00 89.06 89 ARG A C 1
ATOM 707 O O . ARG A 1 89 ? 0.061 -1.781 -14.331 1.00 89.06 89 ARG A O 1
ATOM 714 N N . HIS A 1 90 ? 1.409 -3.016 -13.021 1.00 87.12 90 HIS A N 1
ATOM 715 C CA . HIS A 1 90 ? 0.362 -3.505 -12.130 1.00 87.12 90 HIS A CA 1
ATOM 716 C C . HIS A 1 90 ? 0.779 -3.427 -10.662 1.00 87.12 90 HIS A C 1
ATOM 718 O O . HIS A 1 90 ? 1.945 -3.631 -10.315 1.00 87.12 90 HIS A O 1
ATOM 724 N N . ALA A 1 91 ? -0.209 -3.184 -9.803 1.00 89.44 91 ALA A N 1
ATOM 725 C CA . ALA A 1 91 ? -0.085 -3.317 -8.361 1.00 89.44 91 ALA A CA 1
ATOM 726 C C . ALA A 1 91 ? -0.689 -4.644 -7.899 1.00 89.44 91 ALA A C 1
ATOM 728 O O . ALA A 1 91 ? -1.734 -5.075 -8.387 1.00 89.44 91 ALA A O 1
ATOM 729 N N . ILE A 1 92 ? -0.023 -5.281 -6.948 1.00 87.62 92 ILE A N 1
ATOM 730 C CA . ILE A 1 92 ? -0.434 -6.539 -6.348 1.00 87.62 92 ILE A CA 1
ATOM 731 C C . ILE A 1 92 ? -0.538 -6.307 -4.850 1.00 87.62 92 ILE A C 1
ATOM 733 O O . ILE A 1 92 ? 0.468 -6.182 -4.156 1.00 87.62 92 ILE A O 1
ATOM 737 N N . GLY A 1 93 ? -1.765 -6.259 -4.350 1.00 88.31 93 GLY A N 1
ATOM 738 C CA . GLY A 1 93 ? -2.007 -6.221 -2.918 1.00 88.31 93 GLY A CA 1
ATOM 739 C C . GLY A 1 93 ? -1.986 -7.622 -2.317 1.00 88.31 93 GLY A C 1
ATOM 740 O O . GLY A 1 93 ? -2.664 -8.525 -2.813 1.00 88.31 93 GLY A O 1
ATOM 741 N N . THR A 1 94 ? -1.279 -7.796 -1.206 1.00 83.00 94 THR A N 1
ATOM 742 C CA . THR A 1 94 ? -1.320 -9.014 -0.390 1.00 83.00 94 THR A CA 1
ATOM 743 C C . THR A 1 94 ? -1.922 -8.739 0.987 1.00 83.00 94 THR A C 1
ATOM 745 O O . THR A 1 94 ? -2.044 -7.600 1.431 1.00 83.00 94 THR A O 1
ATOM 748 N N . GLY A 1 95 ? -2.372 -9.800 1.660 1.00 81.62 95 GLY A N 1
ATOM 749 C CA . GLY A 1 95 ? -2.916 -9.711 3.017 1.00 81.62 95 GLY A CA 1
ATOM 750 C C . GLY A 1 95 ? -4.438 -9.849 3.117 1.00 81.62 95 GLY A C 1
ATOM 751 O O . GLY A 1 95 ? -5.177 -9.950 2.135 1.00 81.62 95 GLY A O 1
ATOM 752 N N . GLY A 1 96 ? -4.931 -9.946 4.353 1.00 82.31 96 GLY A N 1
ATOM 753 C CA . GLY A 1 96 ? -6.328 -10.297 4.630 1.00 82.31 96 GLY A CA 1
ATOM 754 C C . GLY A 1 96 ? -7.341 -9.216 4.240 1.00 82.31 96 GLY A C 1
ATOM 755 O O . GLY A 1 96 ? -8.438 -9.556 3.792 1.00 82.31 96 GLY A O 1
ATOM 756 N N . ASN A 1 97 ? -6.976 -7.939 4.395 1.00 86.56 97 ASN A N 1
ATOM 757 C CA . ASN A 1 97 ? -7.865 -6.808 4.124 1.00 86.56 97 ASN A CA 1
ATOM 758 C C . ASN A 1 97 ? -8.080 -6.613 2.624 1.00 86.56 97 ASN A C 1
ATOM 760 O O . ASN A 1 97 ? -9.226 -6.635 2.181 1.00 86.56 97 ASN A O 1
ATOM 764 N N . ILE A 1 98 ? -7.006 -6.549 1.833 1.00 85.75 98 ILE A N 1
ATOM 765 C CA . ILE A 1 98 ? -7.120 -6.352 0.383 1.00 85.75 98 ILE A CA 1
ATOM 766 C C . ILE A 1 98 ? -7.811 -7.534 -0.311 1.00 85.75 98 ILE A C 1
ATOM 768 O O . ILE A 1 98 ? -8.667 -7.341 -1.168 1.00 85.75 98 ILE A O 1
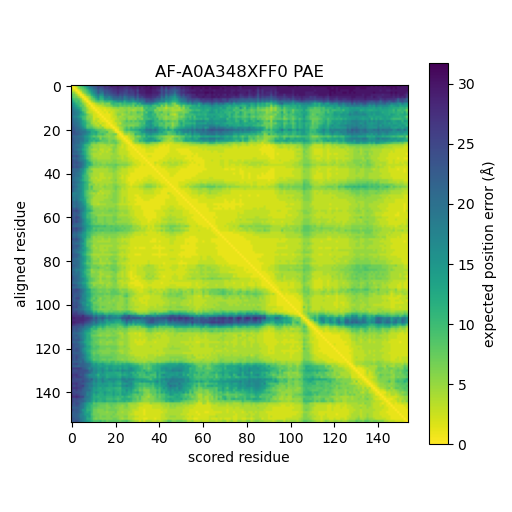ATOM 772 N N . ASN A 1 99 ? -7.571 -8.767 0.152 1.00 81.31 99 ASN A N 1
ATOM 773 C CA . ASN A 1 99 ? -8.291 -9.949 -0.332 1.00 81.31 99 ASN A CA 1
ATOM 774 C C . ASN A 1 99 ? -9.794 -9.905 -0.024 1.00 81.31 99 ASN A C 1
ATOM 776 O O . ASN A 1 99 ? -10.607 -10.471 -0.757 1.00 81.31 99 ASN A O 1
ATOM 780 N N . LYS A 1 100 ? -10.184 -9.302 1.102 1.00 82.69 100 LYS A N 1
ATOM 781 C CA . LYS A 1 100 ? -11.593 -9.140 1.469 1.00 82.69 100 LYS A CA 1
ATOM 782 C C . LYS A 1 100 ? -12.224 -7.986 0.691 1.00 82.69 100 LYS A C 1
ATOM 784 O O . LYS A 1 100 ? -13.349 -8.159 0.237 1.00 82.69 100 LYS A O 1
ATOM 789 N N . MET A 1 101 ? -11.490 -6.892 0.492 1.00 83.75 101 MET A N 1
ATOM 790 C CA . MET A 1 101 ? -11.874 -5.761 -0.351 1.00 83.75 101 MET A CA 1
ATOM 791 C C . MET A 1 101 ? -12.144 -6.217 -1.790 1.00 83.75 101 MET A C 1
ATOM 793 O O . MET A 1 101 ? -13.245 -6.025 -2.289 1.00 83.75 101 MET A O 1
ATOM 797 N N . HIS A 1 102 ? -11.221 -6.974 -2.394 1.00 80.50 102 HIS A N 1
ATOM 798 C CA . HIS A 1 102 ? -11.397 -7.562 -3.731 1.00 80.50 102 HIS A CA 1
ATOM 799 C C . HIS A 1 102 ? -12.672 -8.417 -3.837 1.00 80.50 102 HIS A C 1
ATOM 801 O O . HIS A 1 102 ? -13.461 -8.261 -4.764 1.00 80.50 102 HIS A O 1
ATOM 807 N N . LYS A 1 103 ? -12.957 -9.254 -2.827 1.00 79.25 103 LYS A N 1
ATOM 808 C CA . LYS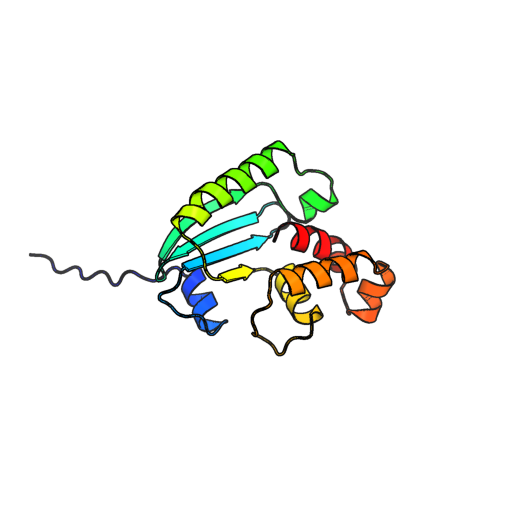 A 1 103 ? -14.202 -10.047 -2.767 1.00 79.25 103 LYS A CA 1
ATOM 809 C C . LYS A 1 103 ? -15.463 -9.191 -2.632 1.00 79.25 103 LYS A C 1
ATOM 811 O O . LYS A 1 103 ? -16.510 -9.587 -3.136 1.00 79.25 103 LYS A O 1
ATOM 816 N N . ILE A 1 104 ? -15.385 -8.070 -1.916 1.00 77.12 104 ILE A N 1
ATOM 817 C CA . ILE A 1 104 ? -16.493 -7.118 -1.750 1.00 77.12 104 ILE A CA 1
ATOM 818 C C . ILE A 1 104 ? -16.769 -6.372 -3.061 1.00 77.12 104 ILE A C 1
ATOM 820 O O . ILE A 1 104 ? -17.927 -6.090 -3.358 1.00 77.12 104 ILE A O 1
ATOM 824 N N . CYS A 1 105 ? -15.744 -6.118 -3.879 1.00 71.12 105 CYS A N 1
ATOM 825 C CA . CYS A 1 105 ? -15.900 -5.476 -5.185 1.00 71.12 105 CYS A CA 1
ATOM 826 C C . CYS A 1 105 ? -16.693 -6.302 -6.208 1.00 71.12 105 CYS A C 1
ATOM 828 O O . CYS A 1 105 ? -17.102 -5.759 -7.228 1.00 71.12 105 CYS A O 1
ATOM 830 N N . GLY A 1 106 ? -16.987 -7.575 -5.925 1.00 61.75 106 GLY A N 1
ATOM 831 C CA . GLY A 1 106 ? -17.937 -8.364 -6.713 1.00 61.75 106 GLY A CA 1
ATOM 832 C C . GLY A 1 106 ? -17.388 -8.901 -8.034 1.00 61.75 106 GLY A C 1
ATOM 833 O O . GLY A 1 106 ? -18.147 -9.470 -8.818 1.00 61.75 106 GLY A O 1
ATOM 834 N N . GLU A 1 107 ? -16.086 -8.776 -8.284 1.00 54.16 107 GLU A N 1
ATOM 835 C CA . GLU A 1 107 ? -15.463 -9.379 -9.455 1.00 54.16 107 GLU A CA 1
ATOM 836 C C . GLU A 1 107 ? -15.426 -10.903 -9.341 1.00 54.16 107 GLU A C 1
ATOM 838 O O . GLU A 1 107 ? -15.231 -11.498 -8.272 1.00 54.16 107 GLU A O 1
ATOM 843 N N . ARG A 1 108 ? -15.589 -11.555 -10.496 1.00 55.00 108 ARG A N 1
ATOM 844 C CA . ARG A 1 108 ? -15.190 -12.948 -10.665 1.00 55.00 108 ARG A CA 1
ATOM 845 C C . ARG A 1 108 ? -13.756 -13.061 -10.156 1.00 55.00 108 ARG A C 1
ATOM 847 O O . ARG A 1 108 ? -12.877 -12.315 -10.569 1.00 55.00 108 ARG A O 1
ATOM 854 N N . THR A 1 109 ? -13.544 -13.969 -9.211 1.00 55.44 109 THR A N 1
ATOM 855 C CA . THR A 1 109 ? -12.252 -14.217 -8.565 1.00 55.44 109 THR A CA 1
ATOM 856 C C . THR A 1 109 ? -11.089 -14.102 -9.561 1.00 55.44 109 THR A C 1
ATOM 858 O O . THR A 1 109 ? -11.077 -14.862 -10.530 1.00 55.44 109 THR A O 1
ATOM 861 N N . ARG A 1 110 ? -10.102 -13.235 -9.272 1.00 61.94 110 ARG A N 1
ATOM 862 C CA . ARG A 1 110 ? -8.834 -13.035 -10.018 1.00 61.94 110 ARG A CA 1
ATOM 863 C C . ARG A 1 110 ? -8.849 -12.091 -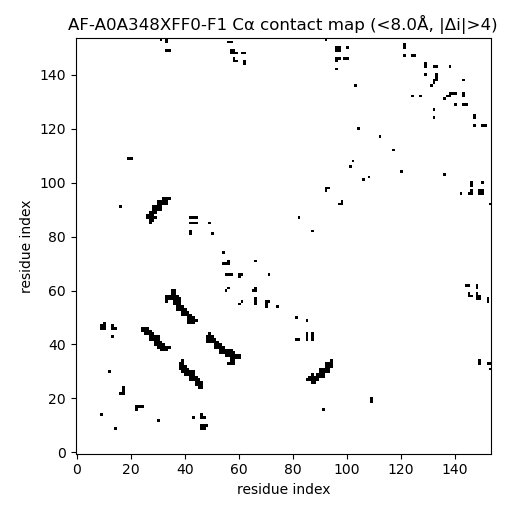11.233 1.00 61.94 110 ARG A C 1
ATOM 865 O O . ARG A 1 110 ? -7.862 -12.079 -11.966 1.00 61.94 110 ARG A O 1
ATOM 872 N N . GLU A 1 111 ? -9.899 -11.304 -11.457 1.00 73.31 111 GLU A N 1
ATOM 873 C CA . GLU A 1 111 ? -9.821 -10.205 -12.435 1.00 73.31 111 GLU A CA 1
ATOM 874 C C . GLU A 1 111 ? -9.132 -8.962 -11.830 1.00 73.31 111 GLU A C 1
ATOM 876 O O . GLU A 1 111 ? -9.325 -8.677 -10.642 1.00 73.31 111 GLU A O 1
ATOM 881 N N . PRO A 1 112 ? -8.284 -8.258 -12.607 1.00 77.50 112 PRO A N 1
ATOM 882 C CA . PRO A 1 112 ? -7.661 -7.017 -12.169 1.00 77.50 112 PRO A CA 1
ATOM 883 C C . PRO A 1 112 ? -8.701 -5.898 -12.068 1.00 77.50 112 PRO A C 1
ATOM 885 O O . PRO A 1 112 ? -9.589 -5.786 -12.909 1.00 77.50 112 PRO A O 1
ATOM 888 N N . MET A 1 113 ? -8.526 -5.041 -11.067 1.00 82.69 113 MET A N 1
ATOM 889 C CA . MET A 1 113 ? -9.359 -3.870 -10.808 1.00 82.69 113 MET A CA 1
ATOM 890 C C . MET A 1 113 ? -8.569 -2.606 -11.130 1.00 82.69 113 MET A C 1
ATOM 892 O O . MET A 1 113 ? -7.370 -2.532 -10.848 1.00 82.69 113 MET A O 1
ATOM 896 N N . THR A 1 114 ? -9.216 -1.608 -11.729 1.00 87.50 114 THR A N 1
ATOM 897 C CA . THR A 1 114 ? -8.573 -0.312 -11.962 1.00 87.50 114 THR A CA 1
ATOM 898 C C . THR A 1 114 ? -8.485 0.495 -10.666 1.00 87.50 114 THR A C 1
ATOM 900 O O . THR A 1 114 ? -9.278 0.315 -9.743 1.00 87.50 114 THR A O 1
ATOM 903 N N . VAL A 1 115 ? -7.543 1.442 -10.609 1.00 86.94 115 VAL A N 1
ATOM 904 C CA . VAL A 1 115 ? -7.412 2.379 -9.477 1.00 86.94 115 VAL A CA 1
ATOM 905 C C . VAL A 1 115 ? -8.708 3.172 -9.256 1.00 86.94 115 VAL A C 1
ATOM 907 O O . VAL A 1 115 ? -9.103 3.407 -8.120 1.00 86.94 115 VAL A O 1
ATOM 910 N N . GLU A 1 116 ? -9.414 3.528 -10.332 1.00 89.00 116 GLU A N 1
ATOM 911 C CA . GLU A 1 116 ? -10.703 4.230 -10.269 1.00 89.00 116 GLU A CA 1
ATOM 912 C C . GLU A 1 116 ? -11.810 3.370 -9.641 1.00 89.00 116 GLU A C 1
ATOM 914 O O . GLU A 1 116 ? -12.541 3.838 -8.766 1.00 89.00 116 GLU A O 1
ATOM 919 N N . GLN A 1 117 ? -11.918 2.098 -10.044 1.00 86.62 117 GLN A N 1
ATOM 920 C CA . GLN A 1 117 ? -12.868 1.154 -9.446 1.00 86.62 117 GLN A CA 1
ATOM 921 C C . GLN A 1 117 ? -12.558 0.922 -7.963 1.00 86.62 117 GLN A C 1
ATOM 923 O O . GLN A 1 117 ? -13.475 0.876 -7.140 1.00 86.62 117 GLN A O 1
ATOM 928 N N . PHE A 1 118 ? -11.271 0.813 -7.623 1.00 87.75 118 PHE A N 1
ATOM 929 C CA . PHE A 1 118 ? -10.819 0.646 -6.247 1.00 87.75 118 PHE A CA 1
ATOM 930 C C . PHE A 1 118 ? -11.179 1.861 -5.384 1.00 87.75 118 PHE A C 1
ATOM 932 O O . PHE A 1 118 ? -11.817 1.696 -4.344 1.00 87.75 118 PHE A O 1
ATOM 939 N N . GLY A 1 119 ? -10.876 3.076 -5.856 1.00 88.94 119 GLY A N 1
ATOM 940 C CA . GLY A 1 119 ? -11.228 4.326 -5.177 1.00 88.94 119 GLY A CA 1
ATOM 941 C C . GLY A 1 119 ? -12.737 4.495 -4.993 1.00 88.94 119 GLY A C 1
ATOM 942 O O . GLY A 1 119 ? -13.198 4.724 -3.878 1.00 88.94 119 GLY A O 1
ATOM 943 N N . THR A 1 120 ? -13.525 4.248 -6.046 1.00 88.62 120 THR A N 1
ATOM 944 C CA . THR A 1 120 ? -14.998 4.287 -5.967 1.00 88.62 120 THR A CA 1
ATOM 945 C C . THR A 1 120 ? -15.523 3.347 -4.881 1.00 88.62 120 THR A C 1
ATOM 947 O O . THR A 1 120 ? -16.439 3.690 -4.135 1.00 88.62 120 THR A O 1
ATOM 950 N N . LYS A 1 121 ? -14.931 2.153 -4.748 1.00 85.81 121 LYS A N 1
ATOM 951 C CA . LYS A 1 121 ? -15.342 1.212 -3.705 1.00 85.81 121 LYS A CA 1
ATOM 952 C C . LYS A 1 121 ? -14.964 1.693 -2.305 1.00 85.81 121 LYS A C 1
ATOM 954 O O . LYS A 1 121 ? -15.746 1.484 -1.381 1.00 85.81 121 LYS A O 1
ATOM 959 N N . ILE A 1 122 ? -13.791 2.303 -2.133 1.00 89.25 122 ILE A N 1
ATOM 960 C CA . ILE A 1 122 ? -13.400 2.900 -0.848 1.00 89.25 122 ILE A CA 1
ATOM 961 C C . ILE A 1 122 ? -14.450 3.932 -0.427 1.00 89.25 122 ILE A C 1
ATOM 963 O O . ILE A 1 122 ? -14.961 3.841 0.689 1.00 89.25 122 ILE A O 1
ATOM 967 N N . ASP A 1 123 ? -14.851 4.823 -1.335 1.00 88.88 123 ASP A N 1
ATOM 968 C CA . ASP A 1 123 ? -15.862 5.851 -1.064 1.00 88.88 123 ASP A CA 1
ATOM 969 C C . ASP A 1 123 ? -17.230 5.246 -0.700 1.00 88.88 123 ASP A C 1
ATOM 971 O O . ASP A 1 123 ? -17.870 5.658 0.272 1.00 88.88 123 ASP A O 1
ATOM 975 N N . GLU A 1 124 ? -17.674 4.216 -1.431 1.00 86.06 124 GLU A N 1
ATOM 976 C CA . GLU A 1 124 ? -18.915 3.488 -1.129 1.00 86.06 124 GLU A CA 1
ATOM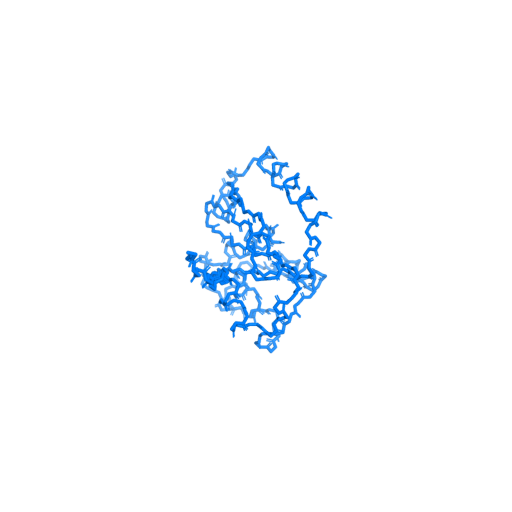 977 C C . GLU A 1 124 ? -18.897 2.855 0.272 1.00 86.06 124 GLU A C 1
ATOM 979 O O . GLU A 1 124 ? -19.902 2.886 0.994 1.00 86.06 124 GLU A O 1
ATOM 984 N N . LEU A 1 125 ? -17.763 2.270 0.669 1.00 82.25 125 LEU A N 1
ATOM 985 C CA . LEU A 1 125 ? -17.599 1.645 1.980 1.00 82.25 125 LEU A CA 1
ATOM 986 C C . LEU A 1 125 ? -17.498 2.685 3.096 1.00 82.25 125 LEU A C 1
ATOM 988 O O . LEU A 1 125 ? -18.084 2.477 4.158 1.00 82.25 125 LEU A O 1
ATOM 992 N N . ALA A 1 126 ? -16.822 3.808 2.850 1.00 85.06 126 ALA A N 1
ATOM 993 C CA . ALA A 1 126 ? -16.721 4.924 3.785 1.00 85.06 126 ALA A CA 1
ATOM 994 C C . ALA A 1 126 ? -18.089 5.574 4.060 1.00 85.06 126 ALA A C 1
ATOM 996 O O . ALA A 1 126 ? -18.351 6.031 5.172 1.00 85.06 126 ALA A O 1
ATOM 997 N N . ALA A 1 127 ? -18.998 5.556 3.081 1.00 85.62 127 ALA A N 1
ATOM 998 C CA . ALA A 1 127 ? -20.373 6.030 3.238 1.00 85.62 127 ALA A CA 1
ATOM 999 C C . ALA A 1 127 ? -21.301 5.043 3.986 1.00 85.62 127 ALA A C 1
ATOM 1001 O O . ALA A 1 127 ? -22.430 5.397 4.346 1.00 85.62 127 ALA A O 1
ATOM 1002 N N . CYS A 1 128 ? -20.872 3.799 4.223 1.00 80.50 128 CYS A N 1
ATOM 1003 C CA . CYS A 1 128 ? -21.668 2.798 4.931 1.00 80.50 128 CYS A CA 1
ATOM 1004 C C . CYS A 1 128 ? -21.512 2.908 6.454 1.00 80.50 128 CYS A C 1
ATOM 1006 O O . CYS A 1 128 ? -20.425 3.108 6.985 1.00 80.50 128 CYS A O 1
ATOM 1008 N N . SER A 1 129 ? -22.602 2.678 7.196 1.00 77.31 129 SER A N 1
ATOM 1009 C CA . SER A 1 129 ? -22.486 2.518 8.651 1.00 77.31 129 SER A CA 1
ATOM 1010 C C . SER A 1 129 ? -21.707 1.236 9.005 1.00 77.31 129 SER A C 1
ATOM 1012 O O . SER A 1 129 ? -21.853 0.233 8.297 1.00 77.31 129 SER A O 1
ATOM 1014 N N . PRO A 1 130 ? -20.971 1.192 10.133 1.00 69.75 130 PRO A N 1
ATOM 1015 C CA . PRO A 1 130 ? -20.269 -0.018 10.576 1.00 69.75 130 PRO A CA 1
ATOM 1016 C C . PRO A 1 130 ? -21.190 -1.238 10.687 1.00 69.75 130 PRO A C 1
ATOM 1018 O O . PRO A 1 130 ? -20.834 -2.347 10.295 1.00 69.75 130 PRO A O 1
ATOM 1021 N N . LYS A 1 131 ? -22.429 -1.015 11.145 1.00 72.56 131 LYS A N 1
ATOM 1022 C CA . LYS A 1 131 ? -23.471 -2.044 11.203 1.00 72.56 131 LYS A CA 1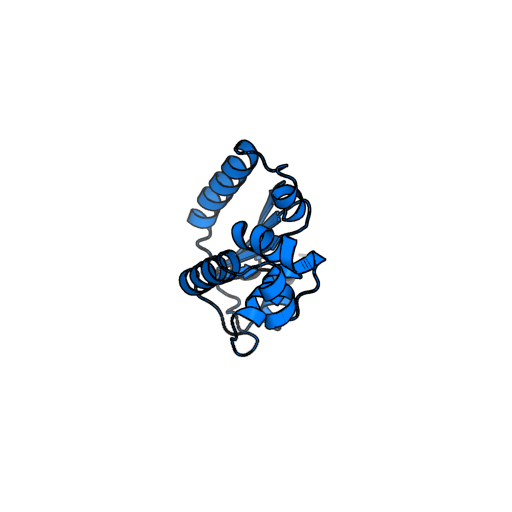
ATOM 1023 C C . LYS A 1 131 ? -23.755 -2.633 9.819 1.00 72.56 131 LYS A C 1
ATOM 1025 O O . LYS A 1 131 ? -23.791 -3.849 9.670 1.00 72.56 131 LYS A O 1
ATOM 1030 N N . ARG A 1 132 ? -23.877 -1.776 8.805 1.00 70.62 132 ARG A N 1
ATOM 1031 C CA . ARG A 1 132 ? -24.105 -2.186 7.417 1.00 70.62 132 ARG A CA 1
ATOM 1032 C C . ARG A 1 132 ? -22.908 -2.940 6.834 1.00 70.62 132 ARG A C 1
ATOM 1034 O O . ARG A 1 132 ? -23.103 -3.940 6.159 1.00 70.62 132 ARG A O 1
ATOM 1041 N N . LEU A 1 133 ? -21.678 -2.529 7.146 1.00 73.62 133 LEU A N 1
ATOM 1042 C CA . LEU A 1 133 ? -20.469 -3.260 6.739 1.00 73.62 133 LEU A CA 1
ATOM 1043 C C . LEU A 1 133 ? -20.439 -4.683 7.326 1.00 73.62 133 LEU A C 1
ATOM 1045 O O . LEU A 1 133 ? -20.100 -5.643 6.635 1.00 73.62 133 LEU A O 1
ATOM 1049 N N . VAL A 1 134 ? -20.823 -4.843 8.592 1.00 72.38 134 VAL A N 1
ATOM 1050 C CA . VAL A 1 134 ? -20.878 -6.155 9.256 1.00 72.38 134 VAL A CA 1
ATOM 1051 C C . VAL A 1 134 ? -22.016 -7.019 8.701 1.00 72.38 134 VAL A C 1
ATOM 1053 O O . VAL A 1 134 ? -21.792 -8.189 8.383 1.00 72.38 134 VAL A O 1
ATOM 1056 N N . GLU A 1 135 ? -23.213 -6.450 8.556 1.00 71.94 135 GLU A N 1
ATOM 1057 C CA . GLU A 1 135 ? -24.432 -7.171 8.169 1.00 71.94 135 GLU A CA 1
ATOM 1058 C C . GLU A 1 135 ? -24.484 -7.486 6.664 1.00 71.94 135 GLU A C 1
ATOM 1060 O O . GLU A 1 135 ? -24.659 -8.651 6.294 1.00 71.94 135 GLU A O 1
ATOM 1065 N N . ASP A 1 136 ? -24.253 -6.495 5.796 1.00 67.38 136 ASP A N 1
ATOM 1066 C CA . ASP A 1 136 ? -24.385 -6.650 4.340 1.00 67.38 136 ASP A CA 1
ATOM 1067 C C . ASP A 1 136 ? -23.157 -7.350 3.733 1.00 67.38 136 ASP A C 1
ATOM 1069 O O . ASP A 1 136 ? -23.291 -8.186 2.837 1.00 67.38 136 ASP A O 1
ATOM 1073 N N . LEU A 1 137 ? -21.947 -7.068 4.240 1.00 68.19 137 LEU A N 1
ATOM 1074 C CA . LEU A 1 137 ? -20.690 -7.598 3.675 1.00 68.19 137 LEU A CA 1
ATOM 1075 C C . LEU A 1 137 ? -20.140 -8.814 4.435 1.00 68.19 137 LEU A C 1
ATOM 1077 O O . LEU A 1 137 ? -19.068 -9.345 4.097 1.00 68.19 137 LEU A O 1
ATOM 1081 N N . ARG A 1 138 ? -20.865 -9.273 5.468 1.00 70.81 138 ARG A N 1
ATOM 1082 C CA . ARG A 1 138 ? -20.469 -10.384 6.351 1.00 70.81 138 ARG A CA 1
ATOM 1083 C C . ARG A 1 138 ? -19.021 -10.227 6.817 1.00 70.81 138 ARG A C 1
ATOM 1085 O O . ARG A 1 138 ? -18.199 -11.155 6.729 1.00 70.81 138 ARG A O 1
ATOM 1092 N N . LEU A 1 139 ? -18.668 -9.005 7.200 1.00 73.75 139 LEU A N 1
ATOM 1093 C CA . LEU A 1 139 ? -17.395 -8.700 7.832 1.00 73.75 139 LEU A CA 1
ATOM 1094 C C . LEU A 1 139 ? -17.501 -9.067 9.308 1.00 73.75 139 LEU A C 1
ATOM 1096 O O . LEU A 1 139 ? -18.526 -8.843 9.944 1.00 73.75 139 LEU A O 1
ATOM 1100 N N . LYS A 1 140 ? -16.435 -9.643 9.866 1.00 77.25 140 LYS A N 1
ATOM 1101 C CA . LYS A 1 140 ? -16.328 -9.679 11.323 1.00 77.25 140 LYS A CA 1
ATOM 1102 C C . LYS A 1 140 ? -16.169 -8.229 11.820 1.00 77.25 140 LYS A C 1
ATOM 1104 O O . LYS A 1 140 ? -15.539 -7.451 11.101 1.00 77.25 140 LYS A O 1
ATOM 1109 N N . PRO A 1 141 ? -16.709 -7.860 12.994 1.00 73.31 141 PRO A N 1
ATOM 1110 C CA . PRO A 1 141 ? -16.652 -6.484 13.495 1.00 73.31 141 PRO A CA 1
ATOM 1111 C C . PRO A 1 141 ? -15.235 -5.894 13.508 1.00 73.31 141 PRO A C 1
ATOM 1113 O O . PRO A 1 141 ? -15.011 -4.835 12.939 1.00 73.31 141 PRO A O 1
ATOM 1116 N N . ASP A 1 142 ? -14.260 -6.658 14.007 1.00 76.44 142 ASP A N 1
ATOM 1117 C CA . ASP A 1 142 ? -12.831 -6.308 14.021 1.00 76.44 142 ASP A CA 1
ATOM 1118 C C . ASP A 1 142 ? -12.247 -6.001 12.632 1.00 76.44 142 ASP A C 1
ATOM 1120 O O . ASP A 1 142 ? -11.284 -5.251 12.511 1.00 76.44 142 ASP A O 1
ATOM 1124 N N . ARG A 1 143 ? -12.820 -6.579 11.571 1.00 76.94 143 ARG A N 1
ATOM 1125 C CA . ARG A 1 143 ? -12.413 -6.340 10.181 1.00 76.94 143 ARG A CA 1
ATOM 1126 C C . ARG A 1 143 ? -13.093 -5.133 9.555 1.00 76.94 143 ARG A C 1
ATOM 1128 O O . ARG A 1 143 ? -12.501 -4.519 8.674 1.00 76.94 143 ARG A O 1
ATOM 1135 N N . ALA A 1 144 ? -14.316 -4.812 9.972 1.00 76.75 144 ALA A N 1
ATOM 1136 C CA . ALA A 1 144 ? -15.021 -3.634 9.479 1.00 76.75 144 ALA A CA 1
ATOM 1137 C C . ALA A 1 144 ? -14.279 -2.343 9.867 1.00 76.75 144 ALA A C 1
ATOM 1139 O O . ALA A 1 144 ? -14.219 -1.421 9.062 1.00 76.75 144 ALA A O 1
ATOM 1140 N N . ASP A 1 145 ? -13.630 -2.337 11.035 1.00 77.44 145 ASP A N 1
ATOM 1141 C CA . ASP A 1 145 ? -12.877 -1.182 11.539 1.00 77.44 145 ASP A CA 1
ATOM 1142 C C . ASP A 1 145 ? -11.536 -0.959 10.823 1.00 77.44 145 ASP A C 1
ATOM 1144 O O . ASP A 1 145 ? -11.000 0.145 10.838 1.00 77.44 145 ASP A O 1
ATOM 1148 N N . VAL A 1 146 ? -10.968 -2.000 10.201 1.00 85.88 146 VAL A N 1
ATOM 1149 C CA . VAL A 1 146 ? -9.603 -1.954 9.641 1.00 85.88 146 VAL A CA 1
ATOM 1150 C C . VAL A 1 146 ? -9.541 -2.065 8.122 1.00 85.88 146 VAL A C 1
ATOM 1152 O O . VAL A 1 146 ? -8.491 -1.786 7.546 1.00 85.88 146 VAL A O 1
ATOM 1155 N N . ILE A 1 147 ? -10.630 -2.463 7.456 1.00 86.25 147 ILE A N 1
ATOM 1156 C CA . ILE A 1 147 ? -10.637 -2.634 5.998 1.00 86.25 147 ILE A CA 1
ATOM 1157 C C . ILE A 1 147 ? -10.447 -1.304 5.263 1.00 86.25 147 ILE A C 1
ATOM 1159 O O . ILE A 1 147 ? -9.674 -1.256 4.309 1.00 86.25 147 ILE A O 1
ATOM 1163 N N . LEU A 1 148 ? -11.089 -0.233 5.738 1.00 87.00 148 LEU A N 1
ATOM 1164 C CA . LEU A 1 148 ? -10.932 1.117 5.195 1.00 87.00 148 LEU A CA 1
ATOM 1165 C C . LEU A 1 148 ? -9.516 1.658 5.463 1.00 87.00 148 LEU A C 1
ATOM 1167 O O . LEU A 1 148 ? -8.814 1.905 4.485 1.00 87.00 148 LEU A O 1
ATOM 1171 N N . PRO A 1 149 ? -9.013 1.688 6.718 1.00 88.75 149 PRO A N 1
ATOM 1172 C CA . PRO A 1 149 ? -7.640 2.118 6.995 1.00 88.75 149 PRO A CA 1
ATOM 1173 C C . PRO A 1 149 ? -6.552 1.350 6.238 1.00 88.75 149 PRO A C 1
ATOM 1175 O O . PRO A 1 149 ? -5.491 1.897 5.961 1.00 88.75 149 PRO A O 1
ATOM 1178 N N . ALA A 1 150 ? -6.771 0.063 5.948 1.00 91.56 150 ALA A N 1
ATOM 1179 C CA . ALA A 1 150 ? -5.844 -0.715 5.133 1.00 91.56 150 ALA A CA 1
ATOM 1180 C C . ALA A 1 150 ? -5.926 -0.345 3.646 1.00 91.56 150 ALA A C 1
ATOM 1182 O O . ALA A 1 150 ? -4.898 -0.314 2.981 1.00 91.56 150 ALA A O 1
ATOM 1183 N N . SER A 1 151 ? -7.134 -0.090 3.134 1.00 90.06 151 SER A N 1
ATOM 1184 C CA . SER A 1 151 ? -7.361 0.226 1.719 1.00 90.06 151 SER A CA 1
ATOM 1185 C C . SER A 1 151 ? -6.891 1.633 1.357 1.00 90.06 151 SER A C 1
ATOM 1187 O O . SER A 1 151 ? -6.432 1.820 0.247 1.00 90.06 151 SER A O 1
ATOM 1189 N N . GLU A 1 152 ? -6.935 2.591 2.287 1.00 88.56 152 GLU A N 1
ATOM 1190 C CA . GLU A 1 152 ? -6.417 3.958 2.088 1.00 88.56 152 GLU A CA 1
ATOM 1191 C C . GLU A 1 152 ? -4.887 4.030 1.942 1.00 88.56 152 GLU A C 1
ATOM 1193 O O . GLU A 1 152 ? -4.359 5.023 1.449 1.00 88.56 152 GLU A O 1
ATOM 1198 N N . ILE A 1 153 ? -4.160 3.007 2.406 1.00 91.19 153 ILE A N 1
ATOM 1199 C CA . ILE A 1 153 ? -2.700 2.922 2.248 1.00 91.19 153 ILE A CA 1
ATOM 1200 C C . ILE A 1 153 ? -2.316 2.377 0.861 1.00 91.19 153 ILE A C 1
ATOM 1202 O O . ILE A 1 153 ? -1.223 2.679 0.377 1.00 91.19 153 ILE A O 1
ATOM 1206 N N . CYS A 1 154 ? -3.186 1.564 0.255 1.00 85.81 154 CYS A N 1
ATOM 1207 C CA . CYS A 1 154 ? -2.988 0.937 -1.054 1.00 85.81 154 CYS A CA 1
ATOM 1208 C C . CYS A 1 154 ? -3.317 1.898 -2.200 1.00 85.81 154 CYS A C 1
ATOM 1210 O O . CYS A 1 154 ? -2.540 1.892 -3.179 1.00 85.81 154 CYS A O 1
#